Protein AF-K6UU92-F1 (afdb_monomer_lite)

Radius of gyration: 15.16 Å; chains: 1; bounding box: 31×28×46 Å

Organism: Plasmodium cynomolgi (strain B) (NCBI:txid1120755)

Structure (mmCIF, N/CA/C/O backbone):
data_AF-K6UU92-F1
#
_entry.id   AF-K6UU92-F1
#
loop_
_atom_site.group_PDB
_atom_site.id
_atom_site.type_symbol
_atom_site.label_atom_id
_atom_site.label_alt_id
_atom_site.label_comp_id
_atom_site.label_asym_id
_atom_site.label_entity_id
_atom_site.label_seq_id
_atom_site.pdbx_PDB_ins_code
_atom_site.Cartn_x
_atom_site.Cartn_y
_atom_site.Cartn_z
_atom_site.occupancy
_atom_site.B_iso_or_equiv
_atom_site.auth_seq_id
_atom_site.auth_comp_id
_atom_site.auth_asym_id
_atom_site.auth_atom_id
_atom_site.pdbx_PDB_model_num
ATOM 1 N N . LEU A 1 1 ? -3.651 18.887 4.678 1.00 65.31 1 LEU A N 1
ATOM 2 C CA . LEU A 1 1 ? -3.686 17.631 5.433 1.00 65.31 1 LEU A CA 1
ATOM 3 C C . LEU A 1 1 ? -2.385 16.934 5.137 1.00 65.31 1 LEU A C 1
ATOM 5 O O . LEU A 1 1 ? -2.184 16.466 4.020 1.00 65.31 1 LEU A O 1
ATOM 9 N N . ASP A 1 2 ? -1.463 17.049 6.074 1.00 82.38 2 ASP A N 1
ATOM 10 C CA . ASP A 1 2 ? -0.153 16.440 5.970 1.00 82.38 2 ASP A CA 1
ATOM 11 C C . ASP A 1 2 ? -0.273 14.959 6.346 1.00 82.38 2 ASP A C 1
ATOM 13 O O . ASP A 1 2 ? -0.751 14.619 7.431 1.00 82.38 2 ASP A O 1
ATOM 17 N N . ILE A 1 3 ? 0.140 14.066 5.446 1.00 84.31 3 ILE A N 1
ATOM 18 C CA . ILE A 1 3 ? 0.107 12.623 5.704 1.00 84.31 3 ILE A CA 1
ATOM 19 C C . ILE A 1 3 ? 0.969 12.257 6.924 1.00 84.31 3 ILE A C 1
ATOM 21 O O . ILE A 1 3 ? 0.605 11.345 7.664 1.00 84.31 3 ILE A O 1
ATOM 25 N N . TYR A 1 4 ? 2.027 13.026 7.215 1.00 85.19 4 TYR A N 1
ATOM 26 C CA . TYR A 1 4 ? 2.856 12.832 8.408 1.00 85.19 4 TYR A CA 1
ATOM 27 C C . TYR A 1 4 ? 2.092 13.061 9.718 1.00 85.19 4 TYR A C 1
ATOM 29 O O . TYR A 1 4 ? 2.432 12.476 10.745 1.00 85.19 4 TYR A O 1
ATOM 37 N N . LYS A 1 5 ? 1.048 13.895 9.690 1.00 87.12 5 LYS A N 1
ATOM 38 C CA . LYS A 1 5 ? 0.285 14.325 10.872 1.00 87.12 5 LYS A CA 1
ATOM 39 C C . LYS A 1 5 ? -1.182 13.931 10.790 1.00 87.12 5 LYS A C 1
ATOM 41 O O . LYS A 1 5 ? -2.035 14.516 11.451 1.00 87.12 5 LYS A O 1
ATOM 46 N N . ILE A 1 6 ? -1.493 12.918 9.983 1.00 87.75 6 ILE A N 1
ATOM 47 C CA . ILE A 1 6 ? -2.871 12.589 9.619 1.00 87.75 6 ILE A CA 1
ATOM 48 C C . ILE A 1 6 ? -3.766 12.305 10.835 1.00 87.75 6 ILE A C 1
ATOM 50 O O . ILE A 1 6 ? -4.916 12.734 10.874 1.00 87.75 6 ILE A O 1
ATOM 54 N N . ALA A 1 7 ? -3.225 11.650 11.864 1.00 83.56 7 ALA A N 1
ATOM 55 C CA . ALA A 1 7 ? -3.957 11.353 13.092 1.00 83.56 7 ALA A CA 1
ATOM 56 C C . ALA A 1 7 ? -4.260 12.605 13.939 1.00 83.56 7 ALA A C 1
ATOM 58 O O . ALA A 1 7 ? -5.246 12.610 14.672 1.00 83.56 7 ALA A O 1
ATOM 59 N N . GLU A 1 8 ? -3.434 13.649 13.832 1.00 86.81 8 GLU A N 1
ATOM 60 C CA . GLU A 1 8 ? -3.551 14.902 14.589 1.00 86.81 8 GLU A CA 1
ATOM 61 C C . GLU A 1 8 ? -4.418 15.937 13.856 1.00 86.81 8 GLU A C 1
ATOM 63 O O . GLU A 1 8 ? -5.149 16.695 14.486 1.00 86.81 8 GLU A O 1
ATOM 68 N N . GLU A 1 9 ? -4.356 15.968 12.520 1.00 89.06 9 GLU A N 1
ATOM 69 C CA . GLU A 1 9 ? -5.011 16.997 11.699 1.00 89.06 9 GLU A CA 1
ATOM 70 C C . GLU A 1 9 ? -6.457 16.659 11.302 1.00 89.06 9 GLU A C 1
ATOM 72 O O . GLU A 1 9 ? -7.201 17.536 10.854 1.00 89.06 9 GLU A O 1
ATOM 77 N N . ILE A 1 10 ? -6.882 15.396 11.422 1.00 89.69 10 ILE A N 1
ATOM 78 C CA . ILE A 1 10 ? -8.228 14.979 11.012 1.00 89.69 10 ILE A CA 1
ATOM 79 C C . ILE A 1 10 ? -9.254 15.265 12.121 1.00 89.69 10 ILE A C 1
ATOM 81 O O . ILE A 1 10 ? -9.292 14.587 13.151 1.00 89.69 10 ILE A O 1
ATOM 85 N N . ALA A 1 11 ? -10.169 16.197 11.836 1.00 90.25 11 ALA A N 1
ATOM 86 C CA . ALA A 1 11 ? -11.351 16.478 12.654 1.00 90.25 11 ALA A CA 1
ATOM 87 C C . ALA A 1 11 ? -12.249 15.240 12.854 1.00 90.25 11 ALA A C 1
ATOM 89 O O . ALA A 1 11 ? -12.323 14.359 11.994 1.00 90.25 11 ALA A O 1
ATOM 90 N N . ASP A 1 12 ? -12.956 15.172 13.983 1.00 87.69 12 ASP A N 1
ATOM 91 C CA . ASP A 1 12 ? -13.758 14.002 14.373 1.00 87.69 12 ASP A CA 1
ATOM 92 C C . ASP A 1 12 ? -14.896 13.658 13.408 1.00 87.69 12 ASP A C 1
ATOM 94 O O . ASP A 1 12 ? -15.202 12.483 13.211 1.00 87.69 12 ASP A O 1
ATOM 98 N N . ASP A 1 13 ? -15.483 14.656 12.757 1.00 92.19 13 ASP A N 1
ATOM 99 C CA . ASP A 1 13 ? -16.558 14.507 11.775 1.00 92.19 13 ASP A CA 1
ATOM 100 C C . ASP A 1 13 ? -16.049 14.281 10.337 1.00 92.19 13 ASP A C 1
ATOM 102 O O . ASP A 1 13 ? -16.835 14.144 9.392 1.00 92.19 13 ASP A O 1
ATOM 106 N N . SER A 1 14 ? -14.729 14.206 10.150 1.00 92.69 14 SER A N 1
ATOM 107 C CA . SER A 1 14 ? -14.127 14.045 8.834 1.00 92.69 14 SER A CA 1
ATOM 108 C C . SER A 1 14 ? -14.507 12.718 8.185 1.00 92.69 14 SER A C 1
ATOM 110 O O . SER A 1 14 ? -14.419 11.637 8.772 1.00 92.69 14 SER A O 1
ATOM 112 N N . LYS A 1 15 ? -14.819 12.780 6.886 1.00 91.75 15 LYS A N 1
ATOM 113 C CA . LYS A 1 15 ? -15.052 11.584 6.064 1.00 91.75 15 LYS A CA 1
ATOM 114 C C . LYS A 1 15 ? -13.834 10.657 6.042 1.00 91.75 15 LYS A C 1
ATOM 116 O O . LYS A 1 15 ? -14.022 9.457 5.915 1.00 91.75 15 LYS A O 1
ATOM 121 N N . LEU A 1 16 ? -12.627 11.189 6.240 1.00 89.44 16 LEU A N 1
ATOM 122 C CA . LEU A 1 16 ? -11.387 10.414 6.281 1.00 89.44 16 LEU A CA 1
ATOM 123 C C . LEU A 1 16 ? -11.300 9.448 7.476 1.00 89.44 16 LEU A C 1
ATOM 125 O O . LEU A 1 16 ? -10.513 8.512 7.415 1.00 89.44 16 LEU A O 1
ATOM 129 N N . LYS A 1 17 ? -12.125 9.616 8.526 1.00 88.88 17 LYS A N 1
ATOM 130 C CA . LYS A 1 17 ? -12.242 8.641 9.631 1.00 88.88 17 LYS A CA 1
ATOM 131 C C . LYS A 1 17 ? -13.169 7.460 9.308 1.00 88.88 17 LYS A C 1
ATOM 133 O O . LYS A 1 17 ? -13.350 6.570 10.139 1.00 88.88 17 LYS A O 1
ATOM 138 N N . LYS A 1 18 ? -13.810 7.444 8.133 1.00 91.12 18 LYS A N 1
ATOM 139 C CA . LYS A 1 18 ? -14.689 6.339 7.726 1.00 91.12 18 LYS A CA 1
ATOM 140 C C . LYS A 1 18 ? -13.893 5.089 7.359 1.00 91.12 18 LYS A C 1
ATOM 142 O O . LYS A 1 18 ? -12.685 5.113 7.159 1.00 91.12 18 LYS A O 1
ATOM 147 N N . LYS A 1 19 ? -14.622 3.979 7.268 1.00 90.19 19 LYS A N 1
ATOM 148 C CA . LYS A 1 19 ? -14.115 2.689 6.806 1.00 90.19 19 LYS A CA 1
ATOM 149 C C . LYS A 1 19 ? -14.075 2.662 5.283 1.00 90.19 19 LYS A C 1
ATOM 151 O O . LYS A 1 19 ? -15.093 2.947 4.649 1.00 90.19 19 LYS A O 1
ATOM 156 N N . TYR A 1 20 ? -12.936 2.283 4.716 1.00 94.12 20 TYR A N 1
ATOM 157 C CA . TYR A 1 20 ? -12.760 2.150 3.274 1.00 94.12 20 TYR A CA 1
ATOM 158 C C . TYR A 1 20 ? -12.312 0.731 2.937 1.00 94.12 20 TYR A C 1
ATOM 160 O O . TYR A 1 20 ? -11.316 0.236 3.457 1.00 94.12 20 TYR A O 1
ATOM 168 N N . GLN A 1 21 ? -13.067 0.077 2.054 1.00 95.62 21 GLN A N 1
ATOM 169 C CA . GLN A 1 21 ? -12.740 -1.265 1.564 1.00 95.62 21 GLN A CA 1
ATOM 170 C C . GLN A 1 21 ? -11.593 -1.247 0.549 1.00 95.62 21 GLN A C 1
ATOM 172 O O . GLN A 1 21 ? -10.949 -2.265 0.342 1.00 95.62 21 GLN A O 1
ATOM 177 N N . LEU A 1 22 ? -11.333 -0.100 -0.081 1.00 96.62 22 LEU A N 1
ATOM 178 C CA . LEU A 1 22 ? -10.262 0.077 -1.050 1.00 96.62 22 LEU A CA 1
ATOM 179 C C . LEU A 1 22 ? -9.515 1.374 -0.752 1.00 96.62 22 LEU A C 1
ATOM 181 O O . LEU A 1 22 ? -10.119 2.446 -0.698 1.00 96.62 22 LEU A O 1
ATOM 185 N N . ILE A 1 23 ? -8.200 1.263 -0.618 1.00 96.62 23 ILE A N 1
ATOM 186 C CA . ILE A 1 23 ? -7.263 2.380 -0.599 1.00 96.62 23 ILE A CA 1
ATOM 187 C C . ILE A 1 23 ? -6.390 2.229 -1.836 1.00 96.62 23 ILE A C 1
ATOM 189 O O . ILE A 1 23 ? -5.752 1.196 -2.023 1.00 96.62 23 ILE A O 1
ATOM 193 N N . ASN A 1 24 ? -6.377 3.248 -2.687 1.00 96.38 24 ASN A N 1
ATOM 194 C CA . ASN A 1 24 ? -5.521 3.294 -3.863 1.00 96.38 24 ASN A CA 1
ATOM 195 C C . ASN A 1 24 ? -4.482 4.398 -3.671 1.00 96.38 24 ASN A C 1
ATOM 197 O O . ASN A 1 24 ? -4.850 5.564 -3.522 1.00 96.38 24 ASN A O 1
ATOM 201 N N . ASP A 1 25 ? -3.209 4.018 -3.668 1.00 96.00 25 ASP A N 1
ATOM 202 C CA . ASP A 1 25 ? -2.091 4.949 -3.703 1.00 96.00 25 ASP A CA 1
ATOM 203 C C . ASP A 1 25 ? -1.431 4.922 -5.075 1.00 96.00 25 ASP A C 1
ATOM 205 O O . ASP A 1 25 ? -1.088 3.861 -5.610 1.00 96.00 25 ASP A O 1
ATOM 209 N N . LYS A 1 26 ? -1.230 6.119 -5.621 1.00 93.06 26 LYS A N 1
ATOM 210 C CA . LYS A 1 26 ? -0.444 6.338 -6.824 1.00 93.06 26 LYS A CA 1
ATOM 211 C C . LYS A 1 26 ? 0.420 7.576 -6.632 1.00 93.06 26 LYS A C 1
ATOM 213 O O . LYS A 1 26 ? -0.056 8.700 -6.786 1.00 93.06 26 LYS A O 1
ATOM 218 N N . GLY A 1 27 ? 1.697 7.358 -6.342 1.00 88.44 27 GLY A N 1
ATOM 219 C CA . GLY A 1 27 ? 2.723 8.400 -6.333 1.00 88.44 27 GLY A CA 1
ATOM 220 C C . GLY A 1 27 ? 3.020 9.039 -4.974 1.00 88.44 27 GLY A C 1
ATOM 221 O O . GLY A 1 27 ? 4.078 9.649 -4.838 1.00 88.44 27 GLY A O 1
ATOM 222 N N . THR A 1 28 ? 2.173 8.895 -3.946 1.00 93.81 28 THR A N 1
ATOM 223 C CA . THR A 1 28 ? 2.530 9.397 -2.605 1.00 93.81 28 THR A CA 1
ATOM 224 C C . THR A 1 28 ? 3.605 8.517 -1.986 1.00 93.81 28 THR A C 1
ATOM 226 O O . THR A 1 28 ? 4.602 9.048 -1.500 1.00 93.81 28 THR A O 1
ATOM 229 N N . PHE A 1 29 ? 3.472 7.191 -2.084 1.00 96.44 29 PHE A N 1
ATOM 230 C CA . PHE A 1 29 ? 4.541 6.272 -1.688 1.00 96.44 29 PHE A CA 1
ATOM 231 C C . PHE A 1 29 ? 5.869 6.584 -2.384 1.00 96.44 29 PHE A C 1
ATOM 233 O O . PHE A 1 29 ? 6.907 6.583 -1.732 1.00 96.44 29 PHE A O 1
ATOM 240 N N . ASP A 1 30 ? 5.841 6.890 -3.684 1.00 95.94 30 ASP A N 1
ATOM 241 C CA . ASP A 1 30 ? 7.049 7.168 -4.466 1.00 95.94 30 ASP A CA 1
ATOM 242 C C . ASP A 1 30 ? 7.866 8.326 -3.878 1.00 95.94 30 ASP A C 1
ATOM 244 O O . ASP A 1 30 ? 9.091 8.247 -3.818 1.00 95.94 30 ASP A O 1
ATOM 248 N N . ILE A 1 31 ? 7.205 9.377 -3.377 1.00 94.88 31 ILE A N 1
ATOM 249 C CA . ILE A 1 31 ? 7.885 10.496 -2.710 1.00 94.88 31 ILE A CA 1
ATOM 250 C C . ILE A 1 31 ? 8.616 10.004 -1.459 1.00 94.88 31 ILE A C 1
ATOM 252 O O . ILE A 1 31 ? 9.770 10.362 -1.244 1.00 94.88 31 ILE A O 1
ATOM 256 N N . PHE A 1 32 ? 7.979 9.169 -0.640 1.00 96.31 32 PHE A N 1
ATOM 257 C CA . PHE A 1 32 ? 8.623 8.606 0.547 1.00 96.31 32 PHE A CA 1
ATOM 258 C C . PHE A 1 32 ? 9.765 7.665 0.177 1.00 96.31 32 PHE A C 1
ATOM 260 O O . PHE A 1 32 ? 10.832 7.737 0.779 1.00 96.31 32 PHE A O 1
ATOM 267 N N . PHE A 1 33 ? 9.560 6.813 -0.824 1.00 96.50 33 PHE A N 1
ATOM 268 C CA . PHE A 1 33 ? 10.554 5.858 -1.291 1.00 96.50 33 PHE A CA 1
ATOM 269 C C . PHE A 1 33 ? 11.820 6.558 -1.796 1.00 96.50 33 PHE A C 1
ATOM 271 O O . PHE A 1 33 ? 12.910 6.230 -1.343 1.00 96.50 33 PHE A O 1
ATOM 278 N N . MET A 1 34 ? 11.680 7.593 -2.631 1.00 95.50 34 MET A N 1
ATOM 279 C CA . MET A 1 34 ? 12.812 8.381 -3.141 1.00 95.50 34 MET A CA 1
ATOM 280 C C . MET A 1 34 ? 13.567 9.170 -2.058 1.00 95.50 34 MET A C 1
ATOM 282 O O . MET A 1 34 ? 14.658 9.664 -2.323 1.00 95.50 34 MET A O 1
ATOM 286 N N . ASN A 1 35 ? 12.989 9.321 -0.864 1.00 96.62 35 ASN A N 1
ATOM 287 C CA . ASN A 1 35 ? 13.613 9.996 0.275 1.00 96.62 35 ASN A CA 1
ATOM 288 C C . ASN A 1 35 ? 14.042 9.014 1.380 1.00 96.62 35 ASN A C 1
ATOM 290 O O . ASN A 1 35 ? 14.244 9.447 2.510 1.00 96.62 35 ASN A O 1
ATOM 294 N N . ASP A 1 36 ? 14.137 7.710 1.088 1.00 96.38 36 ASP A N 1
ATOM 295 C CA . ASP A 1 36 ? 14.499 6.648 2.043 1.00 96.38 36 ASP A CA 1
ATOM 296 C C . ASP A 1 36 ? 13.533 6.505 3.240 1.00 96.38 36 ASP A C 1
ATOM 298 O O . ASP A 1 36 ? 13.892 6.034 4.319 1.00 96.38 36 ASP A O 1
ATOM 302 N N . LYS A 1 37 ? 12.261 6.876 3.048 1.00 96.62 37 LYS A N 1
ATOM 303 C CA . LYS A 1 37 ? 11.216 6.925 4.089 1.00 96.62 37 LYS A CA 1
ATOM 304 C C . LYS A 1 37 ? 10.059 5.954 3.862 1.00 96.62 37 LYS A C 1
ATOM 306 O O . LYS A 1 37 ? 8.959 6.144 4.380 1.00 96.62 37 LYS A O 1
ATOM 311 N N . ALA A 1 38 ? 10.273 4.883 3.105 1.00 95.81 38 ALA A N 1
ATOM 312 C CA . ALA A 1 38 ? 9.206 3.948 2.737 1.00 95.81 38 ALA A CA 1
ATOM 313 C C . ALA A 1 38 ? 8.464 3.327 3.945 1.00 95.81 38 ALA A C 1
ATOM 315 O O . ALA A 1 38 ? 7.264 3.065 3.872 1.00 95.81 38 ALA A O 1
ATOM 316 N N . GLN A 1 39 ? 9.153 3.127 5.074 1.00 95.12 39 GLN A N 1
ATOM 317 C CA . GLN A 1 39 ? 8.536 2.612 6.306 1.00 95.12 39 GLN A CA 1
ATOM 318 C C . GLN A 1 39 ? 7.676 3.657 7.033 1.00 95.12 39 GLN A C 1
ATOM 320 O O . GLN A 1 39 ? 6.628 3.321 7.592 1.00 95.12 39 GLN A O 1
ATOM 325 N N . GLU A 1 40 ? 8.079 4.932 6.997 1.00 94.5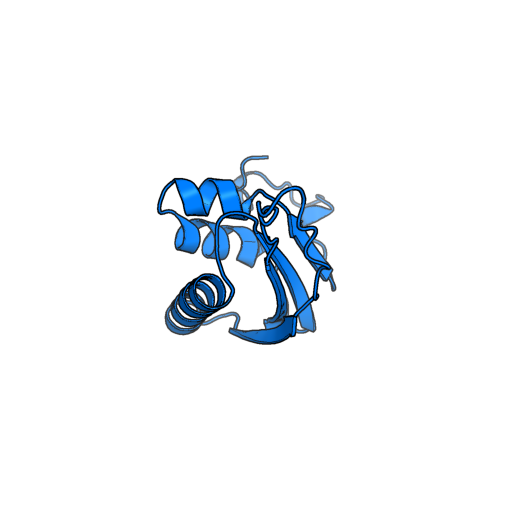6 40 GLU A N 1
ATOM 326 C CA . GLU A 1 40 ? 7.285 6.037 7.550 1.00 94.56 40 GLU A CA 1
ATOM 327 C C . GLU A 1 40 ? 5.952 6.146 6.801 1.00 94.56 40 GLU A C 1
ATOM 329 O O . GLU A 1 40 ? 4.896 6.227 7.427 1.00 94.56 40 GLU A O 1
ATOM 334 N N . TYR A 1 41 ? 5.975 6.022 5.469 1.00 95.50 41 TYR A N 1
ATOM 335 C CA . TYR A 1 41 ? 4.758 5.999 4.655 1.00 95.50 41 TYR A CA 1
ATOM 336 C C . TYR A 1 41 ? 3.756 4.942 5.132 1.00 95.50 41 TYR A C 1
ATOM 338 O O . TYR A 1 41 ? 2.598 5.273 5.396 1.00 95.50 41 TYR A O 1
ATOM 346 N N . LEU A 1 42 ? 4.195 3.682 5.279 1.00 95.19 42 LEU A N 1
ATOM 347 C CA . LEU A 1 42 ? 3.304 2.599 5.705 1.00 95.19 42 LEU A CA 1
ATOM 348 C C . LEU A 1 42 ? 2.755 2.838 7.116 1.00 95.19 42 LEU A C 1
ATOM 350 O O . LEU A 1 42 ? 1.600 2.522 7.394 1.00 95.19 42 LEU A O 1
ATOM 354 N N . THR A 1 43 ? 3.549 3.456 7.990 1.00 92.94 43 THR A N 1
ATOM 355 C CA . THR A 1 43 ? 3.095 3.858 9.326 1.00 92.94 43 THR A CA 1
ATOM 356 C C . THR A 1 43 ? 1.943 4.857 9.233 1.00 92.94 43 THR A C 1
ATOM 358 O O . THR A 1 43 ? 0.901 4.646 9.854 1.00 92.94 43 THR A O 1
ATOM 361 N N . HIS A 1 44 ? 2.077 5.901 8.415 1.00 93.12 44 HIS A N 1
ATOM 362 C CA . HIS A 1 44 ? 1.051 6.933 8.277 1.00 93.12 44 HIS A CA 1
ATOM 363 C C . HIS A 1 44 ? -0.204 6.441 7.551 1.00 93.12 44 HIS A C 1
ATOM 365 O O . HIS A 1 44 ? -1.315 6.651 8.037 1.00 93.12 44 HIS A O 1
ATOM 371 N N . VAL A 1 45 ? -0.054 5.740 6.423 1.00 94.06 45 VAL A N 1
ATOM 372 C CA . VAL A 1 45 ? -1.202 5.234 5.653 1.00 94.06 45 VAL A CA 1
ATOM 373 C C . VAL A 1 45 ? -1.979 4.159 6.421 1.00 94.06 45 VAL A C 1
ATOM 375 O O . VAL A 1 45 ? -3.189 4.035 6.233 1.00 94.06 45 VAL A O 1
ATOM 378 N N . SER A 1 46 ? -1.330 3.449 7.358 1.00 93.75 46 SER A N 1
ATOM 379 C CA . SER A 1 46 ? -2.002 2.457 8.207 1.00 93.75 46 SER A CA 1
ATOM 380 C C . SER A 1 46 ? -3.108 3.037 9.088 1.00 93.75 46 SER A C 1
ATOM 382 O O . SER A 1 46 ? -3.969 2.290 9.545 1.00 93.75 46 SER A O 1
ATOM 384 N N . PHE A 1 47 ? -3.149 4.363 9.265 1.00 92.69 47 PHE A N 1
ATOM 385 C CA . PHE A 1 47 ? -4.287 5.063 9.861 1.00 92.69 47 PHE A CA 1
ATOM 386 C C . PHE A 1 47 ? -5.621 4.705 9.182 1.00 92.69 47 PHE A C 1
ATOM 388 O O . PHE A 1 47 ? -6.654 4.634 9.845 1.00 92.69 47 PHE A O 1
ATOM 395 N N . PHE A 1 48 ? -5.599 4.457 7.871 1.00 93.38 48 PHE A N 1
ATOM 396 C CA . PHE A 1 48 ? -6.784 4.126 7.081 1.00 93.38 48 PHE A CA 1
ATOM 397 C C . PHE A 1 48 ? -7.084 2.625 7.012 1.00 93.38 48 PHE A C 1
ATOM 399 O O . PHE A 1 48 ? -8.156 2.246 6.537 1.00 93.38 48 PHE A O 1
ATOM 406 N N . PHE A 1 49 ? -6.158 1.769 7.453 1.00 94.75 49 PHE A N 1
ATOM 407 C CA . PHE A 1 49 ? -6.306 0.322 7.345 1.00 94.75 49 PHE A CA 1
ATOM 408 C C . PHE A 1 49 ? -7.331 -0.225 8.3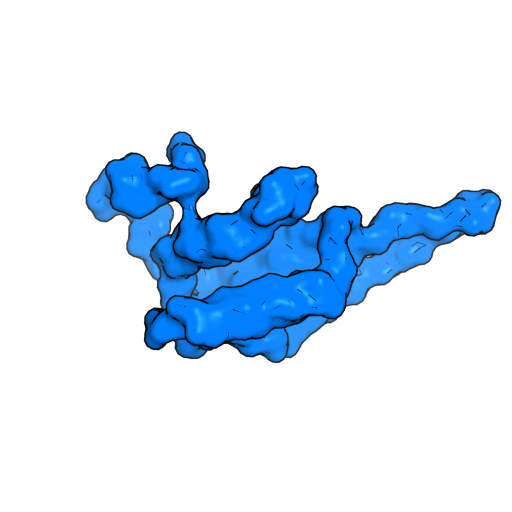22 1.00 94.75 49 PHE A C 1
ATOM 410 O O . PHE A 1 49 ? -7.465 0.226 9.461 1.00 94.75 49 PHE A O 1
ATOM 417 N N . GLN A 1 50 ? -8.059 -1.226 7.843 1.00 93.00 50 GLN A N 1
ATOM 418 C CA . GLN A 1 50 ? -9.002 -2.026 8.601 1.00 93.00 50 GLN A CA 1
ATOM 419 C C . GLN A 1 50 ? -8.962 -3.454 8.066 1.00 93.00 50 GLN A C 1
ATOM 421 O O . GLN A 1 50 ? -8.496 -3.694 6.952 1.00 93.00 50 GLN A O 1
ATOM 426 N N . VAL A 1 51 ? -9.461 -4.401 8.858 1.00 93.44 51 VAL A N 1
ATOM 427 C CA . VAL A 1 51 ? -9.670 -5.772 8.378 1.00 93.44 51 VAL A CA 1
ATOM 428 C C . VAL A 1 51 ? -10.534 -5.722 7.113 1.00 93.44 51 VAL A C 1
ATOM 430 O O . VAL A 1 51 ? -11.503 -4.961 7.057 1.00 93.44 51 VAL A O 1
ATOM 433 N N . ASP A 1 52 ? -10.136 -6.497 6.107 1.00 92.12 52 ASP A N 1
ATOM 434 C CA . ASP A 1 52 ? -10.729 -6.588 4.768 1.00 92.12 52 ASP A CA 1
ATOM 435 C C . ASP A 1 52 ? -10.516 -5.365 3.857 1.00 92.12 52 ASP A C 1
ATOM 437 O O . ASP A 1 52 ? -11.039 -5.322 2.741 1.00 92.12 52 ASP A O 1
ATOM 441 N N . THR A 1 53 ? -9.713 -4.375 4.265 1.00 97.06 53 THR A N 1
ATOM 442 C CA . THR A 1 53 ? -9.278 -3.313 3.349 1.00 97.06 53 THR A CA 1
ATOM 443 C C . THR A 1 53 ? -8.314 -3.879 2.303 1.00 97.06 53 THR A C 1
ATOM 445 O O . THR A 1 53 ? -7.286 -4.471 2.636 1.00 97.06 53 THR A O 1
ATOM 448 N N . LEU A 1 54 ? -8.607 -3.633 1.027 1.00 98.31 54 LEU A N 1
ATOM 449 C CA . LEU A 1 54 ? -7.666 -3.800 -0.073 1.00 98.31 54 LEU A CA 1
ATOM 450 C C . LEU A 1 54 ? -6.817 -2.538 -0.213 1.00 98.31 54 LEU A C 1
ATOM 452 O O . LEU A 1 54 ? -7.334 -1.438 -0.413 1.00 98.31 54 LEU A O 1
ATOM 456 N N . PHE A 1 55 ? -5.504 -2.698 -0.135 1.00 98.31 55 PHE A N 1
ATOM 457 C CA . PHE A 1 55 ? -4.532 -1.638 -0.345 1.00 98.31 55 PHE A CA 1
ATOM 458 C C . PHE A 1 55 ? -3.820 -1.848 -1.682 1.00 98.31 55 PHE A C 1
ATOM 460 O O . PHE A 1 55 ? -3.029 -2.773 -1.842 1.00 98.31 55 PHE A O 1
ATOM 467 N N . CYS A 1 56 ? -4.129 -1.000 -2.657 1.00 98.31 56 CYS A N 1
ATOM 468 C CA . CYS A 1 56 ? -3.539 -1.009 -3.987 1.00 98.31 56 CYS A CA 1
ATOM 469 C C . CYS A 1 56 ? -2.420 0.031 -4.045 1.00 98.31 56 CYS A C 1
ATOM 471 O O . CYS A 1 56 ? -2.695 1.231 -4.046 1.00 98.31 56 CYS A O 1
ATOM 473 N N . LEU A 1 57 ? -1.174 -0.430 -4.117 1.00 98.19 57 LEU A N 1
ATOM 474 C CA . LEU A 1 57 ? 0.008 0.419 -4.126 1.00 98.19 57 LEU A CA 1
ATOM 475 C C . LEU A 1 57 ? 0.641 0.436 -5.515 1.00 98.19 57 LEU A C 1
ATOM 477 O O . LEU A 1 57 ? 1.178 -0.576 -5.965 1.00 98.19 57 LEU A O 1
ATOM 481 N N . THR A 1 58 ? 0.590 1.594 -6.167 1.00 97.12 58 THR A N 1
ATOM 482 C CA . THR A 1 58 ? 1.212 1.846 -7.469 1.00 97.12 58 THR A CA 1
ATOM 483 C C . THR A 1 58 ? 2.508 2.623 -7.282 1.00 97.12 58 THR A C 1
ATOM 485 O O . THR A 1 58 ? 2.488 3.709 -6.706 1.00 97.12 58 THR A O 1
ATOM 488 N N . SER A 1 59 ? 3.613 2.108 -7.818 1.00 95.69 59 SER A N 1
ATOM 489 C CA . SER A 1 59 ? 4.912 2.781 -7.795 1.00 95.69 59 SER A CA 1
ATOM 490 C C . SER A 1 59 ? 5.581 2.741 -9.164 1.00 95.69 59 SER A C 1
ATOM 492 O O . SER A 1 59 ? 5.513 1.739 -9.880 1.00 95.69 59 SER A O 1
ATOM 494 N N . CYS A 1 60 ? 6.237 3.842 -9.525 1.00 93.00 60 CYS A N 1
ATOM 495 C CA . CYS A 1 60 ? 7.143 3.893 -10.671 1.00 93.00 60 CYS A CA 1
ATOM 496 C C . CYS A 1 60 ? 8.626 3.848 -10.263 1.00 93.00 60 CYS A C 1
ATOM 498 O O . CYS A 1 60 ? 9.477 3.694 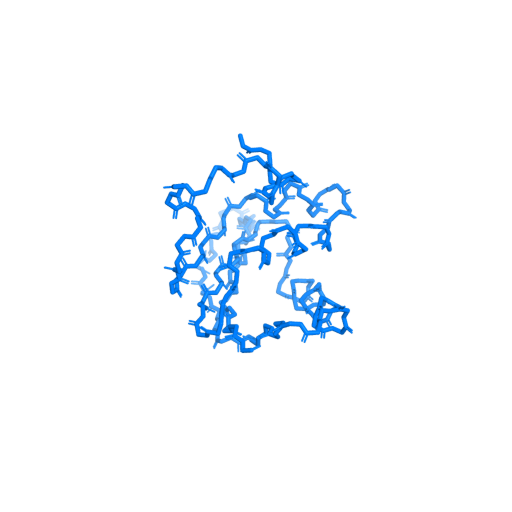-11.139 1.00 93.00 60 CYS A O 1
ATOM 500 N N . ASN A 1 61 ? 8.938 3.950 -8.965 1.00 94.06 61 ASN A N 1
ATOM 501 C CA . ASN A 1 61 ? 10.311 3.950 -8.449 1.00 94.06 61 ASN A CA 1
ATOM 502 C C . ASN A 1 61 ? 10.713 2.655 -7.735 1.00 94.06 61 ASN A C 1
ATOM 504 O O . ASN A 1 61 ? 11.905 2.424 -7.582 1.00 94.06 61 ASN A O 1
ATOM 508 N N . ALA A 1 62 ? 9.759 1.813 -7.333 1.00 94.50 62 ALA A N 1
ATOM 509 C CA . ALA A 1 62 ? 10.025 0.535 -6.684 1.00 94.50 62 ALA A CA 1
ATOM 510 C C . ALA A 1 62 ? 9.561 -0.644 -7.549 1.00 94.50 62 ALA A C 1
ATOM 512 O O . ALA A 1 62 ? 8.461 -0.655 -8.119 1.00 94.50 62 ALA A O 1
ATOM 513 N N . CYS A 1 63 ? 10.395 -1.677 -7.616 1.00 93.75 63 CYS A N 1
ATOM 514 C CA . CYS A 1 63 ? 10.020 -2.961 -8.188 1.00 93.75 63 CYS A CA 1
ATOM 515 C C . CYS A 1 63 ? 9.194 -3.796 -7.195 1.00 93.75 63 CYS A C 1
ATOM 517 O O . CYS A 1 63 ? 9.112 -3.506 -5.999 1.00 93.75 63 CYS A O 1
ATOM 519 N N . LYS A 1 64 ? 8.598 -4.884 -7.693 1.00 95.00 64 LYS A N 1
ATOM 520 C CA . LYS A 1 64 ? 7.797 -5.810 -6.882 1.00 95.00 64 LYS A CA 1
ATOM 521 C C . LYS A 1 64 ? 8.532 -6.293 -5.631 1.00 95.00 64 LYS A C 1
ATOM 523 O O . LYS A 1 64 ? 7.963 -6.250 -4.545 1.00 95.00 64 LYS A O 1
ATOM 528 N N . GLU A 1 65 ? 9.780 -6.729 -5.770 1.00 96.50 65 GLU A N 1
ATOM 529 C CA . GLU A 1 65 ? 10.542 -7.299 -4.653 1.00 96.50 65 GLU A CA 1
ATOM 530 C C . GLU A 1 65 ? 10.849 -6.261 -3.565 1.00 96.50 65 GLU A C 1
ATOM 532 O O . GLU A 1 65 ? 10.792 -6.573 -2.375 1.00 96.50 65 GLU A O 1
ATOM 537 N N . GLU A 1 66 ? 11.094 -5.006 -3.947 1.00 97.12 66 GLU A N 1
ATOM 538 C CA . GLU A 1 66 ? 11.283 -3.903 -2.998 1.00 97.12 66 GLU A CA 1
ATOM 539 C C . GLU A 1 66 ? 9.998 -3.615 -2.224 1.00 97.12 66 GLU A C 1
ATOM 541 O O . GLU A 1 66 ? 10.027 -3.548 -0.993 1.00 97.12 66 GLU A O 1
ATOM 546 N N . LEU A 1 67 ? 8.856 -3.529 -2.918 1.00 97.56 67 LEU A N 1
ATOM 547 C CA . LEU A 1 67 ? 7.553 -3.346 -2.273 1.00 97.56 67 LEU A CA 1
ATOM 548 C C . LEU A 1 67 ? 7.240 -4.492 -1.301 1.00 97.56 67 LEU A C 1
ATOM 550 O O . LEU A 1 67 ? 6.815 -4.246 -0.172 1.00 97.56 67 LEU A O 1
ATOM 554 N N . LEU A 1 68 ? 7.494 -5.740 -1.704 1.00 98.31 68 LEU A N 1
ATOM 555 C CA . LEU A 1 68 ? 7.311 -6.906 -0.839 1.00 98.31 68 LEU A CA 1
ATOM 556 C C . LEU A 1 68 ? 8.244 -6.866 0.374 1.00 98.31 68 LEU A C 1
ATOM 558 O O . LEU A 1 68 ? 7.805 -7.161 1.484 1.00 98.31 68 LEU A O 1
ATOM 562 N N . SER A 1 69 ? 9.508 -6.480 0.198 1.00 98.06 69 SER A N 1
ATOM 563 C CA . SER A 1 69 ? 10.464 -6.313 1.299 1.00 98.06 69 SER A CA 1
ATOM 564 C C . SER A 1 69 ? 9.992 -5.255 2.302 1.00 98.06 69 SER A C 1
ATOM 566 O O . SER A 1 69 ? 9.963 -5.504 3.512 1.00 98.06 69 SER A O 1
ATOM 568 N N . ILE A 1 70 ? 9.533 -4.106 1.800 1.00 97.62 70 ILE A N 1
ATOM 569 C CA . ILE A 1 70 ? 9.015 -3.000 2.609 1.00 97.62 70 ILE A CA 1
ATOM 570 C C . ILE A 1 70 ? 7.783 -3.437 3.410 1.00 97.62 70 ILE A C 1
ATOM 572 O O . ILE A 1 70 ? 7.747 -3.235 4.625 1.00 97.62 70 ILE A O 1
ATOM 576 N N . VAL A 1 71 ? 6.822 -4.100 2.761 1.00 97.69 71 VAL A N 1
ATOM 577 C CA . VAL A 1 71 ? 5.611 -4.621 3.414 1.00 97.69 71 VAL A CA 1
ATOM 578 C C . VAL A 1 71 ? 5.940 -5.722 4.424 1.00 97.69 71 VAL A C 1
ATOM 580 O O . VAL A 1 71 ? 5.378 -5.748 5.517 1.00 97.69 71 VAL A O 1
ATOM 583 N N . ASN A 1 72 ? 6.887 -6.609 4.116 1.00 97.62 72 ASN A N 1
ATOM 584 C CA . ASN A 1 72 ? 7.328 -7.645 5.049 1.00 97.62 72 ASN A CA 1
ATOM 585 C C . ASN A 1 72 ? 7.965 -7.054 6.309 1.00 97.62 72 ASN A C 1
ATOM 587 O O . ASN A 1 72 ? 7.761 -7.590 7.398 1.00 97.62 72 ASN A O 1
ATOM 591 N N . HIS A 1 73 ? 8.721 -5.963 6.181 1.00 97.12 73 HIS A N 1
ATOM 592 C CA . 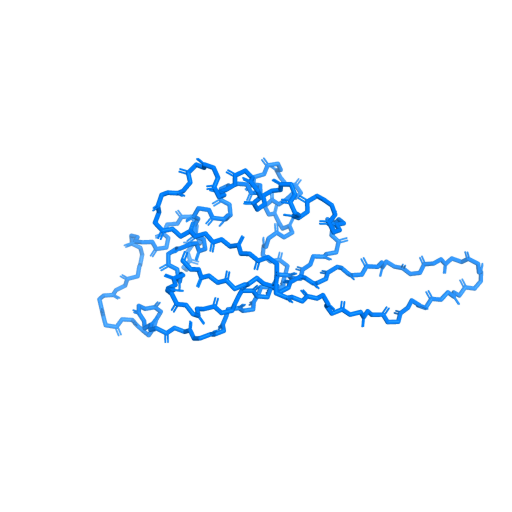HIS A 1 73 ? 9.241 -5.241 7.337 1.00 97.12 73 HIS A CA 1
ATOM 593 C C . HIS A 1 73 ? 8.105 -4.625 8.162 1.00 97.12 73 HIS A C 1
ATOM 595 O O . HIS A 1 73 ? 8.051 -4.864 9.366 1.00 97.12 73 HIS A O 1
ATOM 601 N N . PHE A 1 74 ? 7.166 -3.922 7.523 1.00 96.50 74 PHE A N 1
ATOM 602 C CA . PHE A 1 74 ? 5.990 -3.364 8.198 1.00 96.50 74 PHE A CA 1
ATOM 603 C C . PHE A 1 74 ? 5.191 -4.432 8.954 1.00 96.50 74 PHE A C 1
ATOM 605 O O . PHE A 1 74 ? 4.861 -4.244 10.117 1.00 96.50 74 PHE A O 1
ATOM 612 N N . ASN A 1 75 ? 4.963 -5.600 8.351 1.00 96.88 75 ASN A N 1
ATOM 613 C CA . ASN A 1 75 ? 4.263 -6.713 8.999 1.00 96.88 75 ASN A CA 1
ATOM 614 C C . ASN A 1 75 ? 4.994 -7.278 10.230 1.00 96.88 75 ASN A C 1
ATOM 616 O O . ASN A 1 75 ? 4.367 -7.922 11.065 1.00 96.88 75 ASN A O 1
ATOM 620 N N . ARG A 1 76 ? 6.320 -7.107 10.334 1.00 96.25 76 ARG A N 1
ATOM 621 C CA . ARG A 1 76 ? 7.098 -7.542 11.509 1.00 96.25 76 ARG A CA 1
ATOM 622 C C . ARG A 1 76 ? 7.041 -6.527 12.645 1.00 96.25 76 ARG A C 1
ATOM 624 O O . ARG A 1 76 ? 7.187 -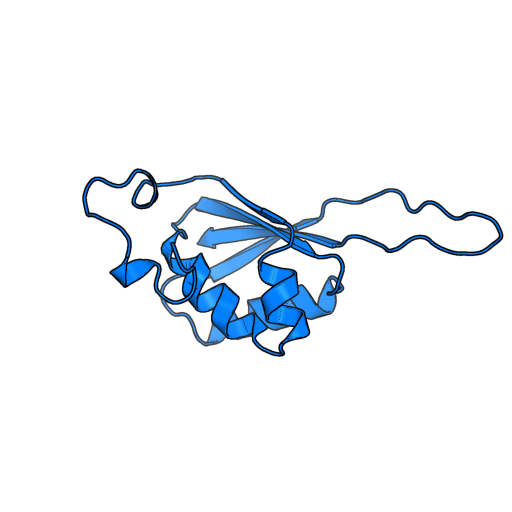6.917 13.799 1.00 96.25 76 ARG A O 1
ATOM 631 N N . THR A 1 77 ? 6.881 -5.246 12.324 1.00 92.81 77 THR A N 1
ATOM 632 C CA . THR A 1 77 ? 6.900 -4.144 13.296 1.00 92.81 77 THR A CA 1
ATOM 633 C C . THR A 1 77 ? 5.500 -3.666 13.686 1.00 92.81 77 THR A C 1
ATOM 635 O O . THR A 1 77 ? 5.334 -3.078 14.754 1.00 92.81 77 THR A O 1
ATOM 638 N N . ASN A 1 78 ? 4.480 -3.946 12.872 1.00 89.44 78 ASN A N 1
ATOM 639 C CA . ASN A 1 78 ? 3.088 -3.603 13.128 1.00 89.44 78 ASN A CA 1
ATOM 640 C C . ASN A 1 78 ? 2.318 -4.801 13.705 1.00 89.44 78 ASN A C 1
ATOM 642 O O . ASN A 1 78 ? 2.203 -5.845 13.072 1.00 89.44 78 ASN A O 1
ATOM 646 N N . ALA A 1 79 ? 1.756 -4.635 14.904 1.00 85.94 79 ALA A N 1
ATOM 647 C CA . ALA A 1 79 ? 0.965 -5.673 15.570 1.00 85.94 79 ALA A CA 1
ATOM 648 C C . ALA A 1 79 ? -0.551 -5.579 15.303 1.00 85.94 79 ALA A C 1
ATOM 650 O O . ALA A 1 79 ? -1.294 -6.467 15.712 1.00 85.94 79 ALA A O 1
ATOM 651 N N . LYS A 1 80 ? -1.027 -4.490 14.685 1.00 90.81 80 LYS A N 1
ATOM 652 C CA . LYS A 1 80 ? -2.461 -4.232 14.469 1.00 90.81 80 LYS A CA 1
ATOM 653 C C . LYS A 1 80 ? -2.965 -4.783 13.145 1.00 90.81 80 LYS A C 1
ATOM 655 O O . LYS A 1 80 ? -4.110 -5.210 13.081 1.00 90.81 80 LYS A O 1
ATOM 660 N N . PHE A 1 81 ? -2.130 -4.720 12.113 1.00 92.50 81 PHE A N 1
ATOM 661 C CA . PHE A 1 81 ? -2.502 -5.073 10.752 1.00 92.50 81 PHE A CA 1
ATOM 662 C C . PHE A 1 81 ? -1.394 -5.871 10.093 1.00 92.50 81 PHE A C 1
ATOM 664 O O . PHE A 1 81 ? -0.212 -5.551 10.236 1.00 92.50 81 PHE A O 1
ATOM 671 N N . ARG A 1 82 ? -1.799 -6.857 9.300 1.00 96.19 82 ARG A N 1
ATOM 672 C CA . ARG A 1 82 ? -0.922 -7.606 8.417 1.00 96.19 82 ARG A CA 1
ATOM 673 C C . ARG A 1 82 ? -1.401 -7.455 6.982 1.00 96.19 82 ARG A C 1
ATOM 675 O O . ARG A 1 82 ? -2.547 -7.743 6.659 1.00 96.19 82 ARG A O 1
ATOM 682 N N . LEU A 1 83 ? -0.495 -7.034 6.111 1.00 97.94 83 LEU A N 1
ATOM 683 C CA . LEU A 1 83 ? -0.727 -6.939 4.678 1.00 97.94 83 LEU A CA 1
ATOM 684 C C . LEU A 1 83 ? -0.226 -8.209 3.994 1.00 97.94 83 LEU A C 1
ATOM 686 O O . LEU A 1 83 ? 0.959 -8.537 4.065 1.00 97.94 83 LEU A O 1
ATOM 690 N N . THR A 1 84 ? -1.111 -8.915 3.304 1.00 97.88 84 THR A N 1
ATOM 691 C CA . THR A 1 84 ? -0.745 -10.088 2.500 1.00 97.88 84 THR A CA 1
ATOM 692 C C . THR A 1 84 ? -0.945 -9.760 1.030 1.00 97.88 84 THR A C 1
ATOM 694 O O . THR A 1 84 ? -1.968 -9.182 0.676 1.00 97.88 84 THR A O 1
ATOM 697 N N . LEU A 1 85 ? 0.023 -10.103 0.173 1.00 98.44 85 LEU A N 1
ATOM 698 C CA . LEU A 1 85 ? -0.126 -9.916 -1.271 1.00 98.44 85 LEU A CA 1
ATOM 699 C C . LEU A 1 85 ? -1.371 -10.675 -1.752 1.00 98.44 85 LEU A C 1
ATOM 701 O O . LEU A 1 85 ? -1.460 -11.889 -1.582 1.00 98.44 85 LEU A O 1
ATOM 705 N N . PHE A 1 86 ? -2.315 -9.938 -2.326 1.00 98.25 86 PHE A N 1
ATOM 706 C CA . PHE A 1 86 ? -3.563 -10.445 -2.880 1.00 98.25 86 PHE A CA 1
ATOM 707 C C . PHE A 1 86 ? -3.436 -10.665 -4.389 1.00 98.25 86 PHE A C 1
ATOM 709 O O . PHE A 1 86 ? -3.756 -11.746 -4.871 1.00 98.25 86 PHE A O 1
ATOM 716 N N . ASP A 1 87 ? -2.938 -9.664 -5.121 1.00 98.19 87 ASP A N 1
ATOM 717 C CA . ASP A 1 87 ? -2.757 -9.742 -6.574 1.00 98.19 87 ASP A CA 1
ATOM 718 C C . ASP A 1 87 ? -1.747 -8.692 -7.080 1.00 98.19 87 ASP A C 1
ATOM 720 O O . ASP A 1 87 ? -1.300 -7.817 -6.334 1.00 98.19 87 ASP A O 1
ATOM 724 N N . GLU A 1 88 ? -1.387 -8.769 -8.358 1.00 96.81 88 GLU A N 1
ATOM 725 C CA . GLU A 1 88 ? -0.523 -7.826 -9.066 1.00 96.81 88 GLU A CA 1
ATOM 726 C C . GLU A 1 88 ? -1.189 -7.375 -10.371 1.00 96.81 88 GLU A C 1
ATOM 728 O O . GLU A 1 88 ? -1.520 -8.190 -11.235 1.00 96.81 88 GLU A O 1
ATOM 733 N N . ILE A 1 89 ? -1.321 -6.060 -10.556 1.00 95.06 89 ILE A N 1
ATOM 734 C CA . ILE A 1 89 ? -1.800 -5.511 -11.826 1.00 95.06 89 ILE A CA 1
ATOM 735 C C . ILE A 1 89 ? -0.642 -5.526 -12.822 1.00 95.06 89 ILE A C 1
ATOM 737 O O . ILE A 1 89 ? 0.391 -4.887 -12.618 1.00 95.06 89 ILE A O 1
ATOM 741 N N . ARG A 1 90 ? -0.835 -6.248 -13.928 1.00 89.69 90 ARG A N 1
ATOM 742 C CA . ARG A 1 90 ? 0.132 -6.322 -15.024 1.00 89.69 90 ARG A CA 1
ATOM 743 C C . ARG A 1 90 ? -0.112 -5.198 -16.018 1.00 89.69 90 ARG A C 1
ATOM 745 O O . ARG A 1 90 ? -1.220 -5.044 -16.525 1.00 89.69 90 ARG A O 1
ATOM 752 N N . TYR A 1 91 ? 0.949 -4.468 -16.335 1.00 86.88 91 TYR A N 1
ATOM 753 C CA . TYR A 1 91 ? 0.933 -3.421 -17.348 1.00 86.88 91 TYR A CA 1
ATOM 754 C C . TYR A 1 91 ? 1.635 -3.892 -18.614 1.00 86.88 91 TYR A C 1
ATOM 756 O O . TYR A 1 91 ? 2.657 -4.583 -18.562 1.00 86.88 91 TYR A O 1
ATOM 764 N N . GLU A 1 92 ? 1.108 -3.484 -19.763 1.00 81.06 92 GLU A N 1
ATOM 765 C CA . GLU A 1 92 ? 1.824 -3.644 -21.020 1.00 81.06 92 GLU A CA 1
ATOM 766 C C . GLU A 1 92 ? 3.097 -2.800 -20.993 1.00 81.06 92 GLU A C 1
ATOM 768 O O . GLU A 1 92 ? 3.096 -1.631 -20.605 1.00 81.06 92 GLU A O 1
ATOM 773 N N . THR A 1 93 ? 4.208 -3.397 -21.413 1.00 75.06 93 THR A N 1
ATOM 774 C CA . THR A 1 93 ? 5.434 -2.640 -21.636 1.00 75.06 93 THR A CA 1
ATOM 775 C C . THR A 1 93 ? 5.456 -2.163 -23.080 1.00 75.06 93 THR A C 1
ATOM 777 O O . THR A 1 93 ? 5.462 -2.978 -24.001 1.00 75.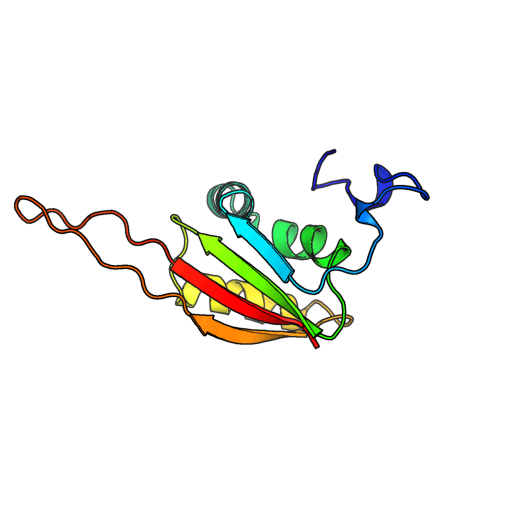06 93 THR A O 1
ATOM 780 N N . ILE A 1 94 ? 5.557 -0.851 -23.276 1.00 77.94 94 ILE A N 1
ATOM 781 C CA . ILE A 1 94 ? 5.836 -0.274 -24.590 1.00 77.94 94 ILE A CA 1
ATOM 782 C C . ILE A 1 94 ? 7.354 -0.201 -24.775 1.00 77.94 94 ILE A C 1
ATOM 784 O O . ILE A 1 94 ? 8.070 0.343 -23.931 1.00 77.94 94 ILE A O 1
ATOM 788 N N . THR A 1 95 ? 7.838 -0.735 -25.893 1.00 79.88 95 THR A N 1
ATOM 789 C CA . THR A 1 95 ? 9.231 -0.596 -26.330 1.00 79.88 95 THR A CA 1
ATOM 790 C C . THR A 1 95 ? 9.243 0.175 -27.644 1.00 79.88 95 THR A C 1
ATOM 792 O O . THR A 1 95 ? 8.616 -0.255 -28.610 1.00 79.88 95 THR A O 1
ATOM 795 N N . PHE A 1 96 ? 9.961 1.297 -27.701 1.00 79.25 96 PHE A N 1
ATOM 796 C CA . PHE A 1 96 ? 10.099 2.111 -28.912 1.00 79.25 96 PHE A CA 1
ATOM 797 C C . PHE A 1 96 ? 11.579 2.367 -29.202 1.00 79.25 96 PHE A C 1
ATOM 799 O O . PHE A 1 96 ? 12.319 2.811 -28.329 1.00 79.25 96 PHE A O 1
ATOM 806 N N . GLY A 1 97 ? 12.037 2.036 -30.415 1.00 85.12 97 GLY A N 1
ATOM 807 C CA . GLY A 1 97 ? 13.445 2.206 -30.804 1.00 85.12 97 GLY A CA 1
ATOM 808 C C . GLY A 1 97 ? 14.448 1.417 -29.946 1.00 85.12 97 GLY A C 1
ATOM 809 O O . GLY A 1 97 ? 15.583 1.848 -29.791 1.00 85.12 97 GLY A O 1
ATOM 810 N N . GLY A 1 98 ? 14.031 0.297 -29.340 1.00 82.44 98 GLY A N 1
ATOM 811 C CA . GLY A 1 98 ? 14.857 -0.490 -28.412 1.00 82.44 98 GLY A CA 1
ATOM 812 C C . GLY A 1 98 ? 14.890 0.039 -26.972 1.00 82.44 98 GLY A C 1
ATOM 813 O O . GLY A 1 98 ? 15.435 -0.629 -26.096 1.00 82.44 98 GLY A O 1
ATOM 814 N N . VAL A 1 99 ? 14.266 1.190 -26.697 1.00 73.75 99 VAL A N 1
ATOM 815 C CA . VAL A 1 99 ? 14.111 1.734 -25.344 1.00 73.75 99 VAL A CA 1
ATOM 816 C C . VAL A 1 99 ? 12.834 1.172 -24.727 1.00 73.75 99 VAL A C 1
ATOM 818 O O . VAL A 1 99 ? 11.735 1.381 -25.248 1.00 73.75 99 VAL A O 1
ATOM 821 N N . LYS A 1 100 ? 12.982 0.444 -23.617 1.00 77.19 100 LYS A N 1
ATOM 822 C CA . LYS A 1 100 ? 11.861 -0.020 -22.795 1.00 77.19 100 LYS A CA 1
ATOM 823 C C . LYS A 1 100 ? 11.334 1.167 -21.987 1.00 77.19 100 LYS A C 1
ATOM 825 O O . LYS A 1 100 ? 12.113 1.810 -21.286 1.00 77.19 100 LYS A O 1
ATOM 830 N N . GLY A 1 101 ? 10.039 1.466 -22.089 1.00 69.75 101 GLY A N 1
ATOM 831 C CA . GLY A 1 101 ? 9.398 2.459 -21.226 1.00 69.75 101 GLY A CA 1
ATOM 832 C C . GLY A 1 101 ? 9.518 2.090 -19.742 1.00 69.75 101 GLY A C 1
ATOM 833 O O . GLY A 1 101 ? 9.799 0.940 -19.394 1.00 69.75 101 GLY A O 1
ATOM 834 N N . GLN A 1 102 ? 9.303 3.065 -18.859 1.00 70.38 102 GLN A N 1
ATOM 835 C CA . GLN A 1 102 ? 9.312 2.829 -17.416 1.00 70.38 102 GLN A CA 1
ATOM 836 C C . GLN A 1 102 ? 8.183 1.865 -17.036 1.00 70.38 102 GLN A C 1
ATOM 838 O O . GLN A 1 102 ? 7.022 2.084 -17.385 1.00 70.38 102 GLN A O 1
ATOM 843 N N . ILE A 1 103 ? 8.535 0.783 -16.341 1.00 80.31 103 ILE A N 1
ATOM 844 C CA . ILE A 1 103 ? 7.562 -0.199 -15.862 1.00 80.31 103 ILE A CA 1
ATOM 845 C C . ILE A 1 103 ? 6.960 0.335 -14.568 1.00 80.31 103 ILE A C 1
ATOM 847 O O . ILE A 1 103 ? 7.682 0.693 -13.641 1.00 80.31 103 ILE A O 1
ATOM 851 N N . ILE A 1 104 ? 5.634 0.380 -14.523 1.00 90.88 104 ILE A N 1
ATOM 852 C CA . ILE A 1 104 ? 4.875 0.672 -13.312 1.00 90.88 104 ILE A CA 1
ATOM 853 C C . ILE A 1 104 ? 4.652 -0.657 -12.587 1.00 90.88 104 ILE A C 1
ATOM 855 O O . ILE A 1 104 ? 4.247 -1.638 -13.211 1.00 90.88 104 ILE A O 1
ATOM 859 N N . THR A 1 105 ? 4.899 -0.689 -11.282 1.00 93.94 105 THR A N 1
ATOM 860 C CA . THR A 1 105 ? 4.554 -1.826 -10.424 1.00 93.94 105 THR A CA 1
ATOM 861 C C . THR A 1 105 ? 3.264 -1.496 -9.693 1.00 93.94 105 THR A C 1
ATOM 863 O O . THR A 1 105 ? 3.132 -0.412 -9.125 1.00 93.94 105 THR A O 1
ATOM 866 N N . THR A 1 106 ? 2.295 -2.411 -9.670 1.00 97.19 106 THR A N 1
ATOM 867 C CA . THR A 1 106 ? 1.128 -2.259 -8.794 1.00 97.19 106 THR A CA 1
ATOM 868 C C . THR A 1 106 ? 0.783 -3.557 -8.108 1.00 97.19 106 THR A C 1
ATOM 870 O O . THR A 1 106 ? 0.424 -4.541 -8.752 1.00 97.19 106 THR A O 1
ATOM 873 N N . LEU A 1 107 ? 0.895 -3.536 -6.783 1.00 98.25 107 LEU A N 1
ATOM 874 C CA . LEU A 1 107 ? 0.578 -4.663 -5.921 1.00 98.25 107 LEU A CA 1
ATOM 875 C C . LEU A 1 107 ? -0.676 -4.346 -5.115 1.00 98.25 107 LEU A C 1
ATOM 877 O O . LEU A 1 107 ? -0.831 -3.245 -4.583 1.00 98.25 107 LEU A O 1
ATOM 881 N N . ILE A 1 108 ? -1.561 -5.328 -5.027 1.00 98.62 108 ILE A N 1
ATOM 882 C CA . ILE A 1 108 ? -2.766 -5.281 -4.212 1.00 98.62 108 ILE A CA 1
ATOM 883 C C . ILE A 1 108 ? -2.500 -6.126 -2.974 1.00 98.62 108 ILE A C 1
ATOM 885 O O . ILE A 1 108 ? -2.122 -7.291 -3.085 1.00 98.62 108 ILE A O 1
ATOM 889 N N . PHE A 1 109 ? -2.713 -5.552 -1.797 1.00 98.56 109 PHE A N 1
ATOM 890 C CA . PHE A 1 109 ? -2.579 -6.226 -0.514 1.00 98.56 109 PHE A CA 1
ATOM 891 C C . PHE A 1 109 ? -3.936 -6.323 0.174 1.00 98.56 109 PHE A C 1
ATOM 893 O O . PHE A 1 109 ? -4.674 -5.343 0.221 1.00 98.56 109 PHE A O 1
ATOM 900 N N . ALA A 1 110 ? -4.251 -7.483 0.741 1.00 98.19 110 ALA A N 1
ATOM 901 C CA . ALA A 1 110 ? -5.368 -7.639 1.662 1.00 98.19 110 ALA A CA 1
ATOM 902 C C . ALA A 1 110 ? -4.886 -7.383 3.094 1.00 98.19 110 ALA A C 1
ATOM 904 O O . ALA A 1 110 ? -3.873 -7.949 3.521 1.00 98.19 110 ALA A O 1
ATOM 905 N N . CYS A 1 111 ? -5.602 -6.524 3.816 1.00 97.31 111 CYS A N 1
ATOM 906 C CA . CYS A 1 111 ? -5.349 -6.225 5.217 1.00 97.31 111 CYS A CA 1
ATOM 907 C C . CYS A 1 111 ? -6.140 -7.177 6.126 1.00 97.31 111 CYS A C 1
ATOM 909 O O . CYS A 1 111 ? -7.361 -7.279 6.010 1.00 97.31 111 CYS A O 1
ATOM 911 N N . SER A 1 112 ? -5.442 -7.838 7.050 1.00 93.81 112 SER A N 1
ATOM 912 C CA . SER A 1 112 ? -5.995 -8.757 8.059 1.00 93.81 112 SER A CA 1
ATOM 913 C C . SER A 1 112 ? -5.492 -8.440 9.456 1.00 93.81 112 SER A C 1
ATOM 915 O O . SER A 1 112 ? -4.312 -8.022 9.542 1.00 93.81 112 SER A O 1
#

Sequence (112 aa):
LDIYKIAEEIADDSKLKKKYQLINDKGTFDIFFMNDKAQEYLTHVSFFFQVDTLFCLTSCNACKEELLSIVNHFNRTNAKFRLTLFDEIRYETITFGGVKGQIITTLIFACS

Secondary structure (DSSP, 8-state):
--GGGHHHH--TT-GGGS--SEEEEESHHHHHHHTT-HHHHHHHHGGG--TT-EEEEEESS--HHHHHHHHHHHHHH-SS--EEEEEEE--PPPEETTEEPPPPEEEEEEE-

pLDDT: mean 92.03, std 6.87, range [65.31, 98.62]

Foldseek 3Di:
DDLLCCVPPDDPPDPLQDADLEDEDDCPCQVCVVVVNNLSNCVSCCSRDDANRKYKYKDLNDDPVRVVVSLVVNQVVDPHKHWDFDDWDDDDWDADPNDTPRGMTITITGID